Protein AF-0000000078949210 (afdb_homodimer)

Radius of gyration: 22.73 Å; Cα contacts (8 Å, |Δi|>4): 91; chains: 2; bounding box: 46×75×54 Å

Organism: Halalkalibacterium halodurans (strain ATCC BAA-125 / DSM 18197 / FERM 7344 / JCM 9153 / C-125) (NCBI:txid272558)

Nearest PDB structures (foldseek):
  7b9v-assembly1_R  TM=5.307E-01  e=3.990E+00  Saccharomyces cerevisiae

Structure (mmCIF, N/CA/C/O backbone):
data_AF-0000000078949210-model_v1
#
loop_
_entity.id
_entity.type
_entity.pdbx_description
1 polymer 'BH3537 protein'
#
loop_
_atom_site.group_PDB
_atom_site.id
_atom_site.type_symbol
_atom_site.label_atom_id
_atom_sit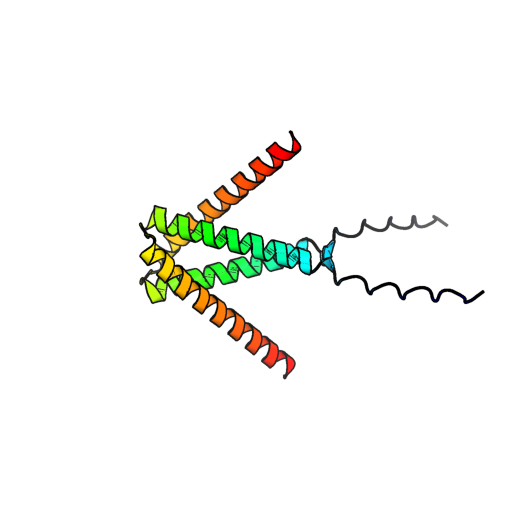e.label_alt_id
_atom_site.label_comp_id
_atom_site.label_asym_id
_atom_site.label_entity_id
_atom_site.label_seq_id
_atom_site.pdbx_PDB_ins_code
_atom_site.Cartn_x
_atom_site.Cartn_y
_atom_site.Cartn_z
_atom_site.occupancy
_atom_site.B_iso_or_equiv
_atom_site.auth_seq_id
_atom_site.auth_comp_id
_atom_site.auth_asym_id
_atom_site.auth_atom_id
_atom_site.pdbx_PDB_model_num
ATOM 1 N N . MET A 1 1 ? 17.234 54.094 1.629 1 51 1 MET A N 1
ATOM 2 C CA . MET A 1 1 ? 17.266 52.75 2.246 1 51 1 MET A CA 1
ATOM 3 C C . MET A 1 1 ? 16.125 51.906 1.732 1 51 1 MET A C 1
ATOM 5 O O . MET A 1 1 ? 14.953 52.25 1.896 1 51 1 MET A O 1
ATOM 9 N N . SER A 1 2 ? 16.25 51.062 0.648 1 63.59 2 SER A N 1
ATOM 10 C CA . SER A 1 2 ? 15.227 50.281 -0.039 1 63.59 2 SER A CA 1
ATOM 11 C C . SER A 1 2 ? 14.57 49.281 0.907 1 63.59 2 SER A C 1
ATOM 13 O O . SER A 1 2 ? 15.25 48.594 1.672 1 63.59 2 SER A O 1
ATOM 15 N N . LYS A 1 3 ? 13.375 49.531 1.525 1 64.19 3 LYS A N 1
ATOM 16 C CA . LYS A 1 3 ? 12.609 48.625 2.391 1 64.19 3 LYS A CA 1
ATOM 17 C C . LYS A 1 3 ? 12.578 47.219 1.832 1 64.19 3 LYS A C 1
ATOM 19 O O . LYS A 1 3 ? 12.273 47 0.655 1 64.19 3 LYS A O 1
ATOM 24 N N . LYS A 1 4 ? 13.398 46.25 2.268 1 65.88 4 LYS A N 1
ATOM 25 C CA . LYS A 1 4 ? 13.375 44.844 1.88 1 65.88 4 LYS A CA 1
ATOM 26 C C . LYS A 1 4 ? 11.961 44.281 1.932 1 65.88 4 LYS A C 1
ATOM 28 O O . LYS A 1 4 ? 11.258 44.438 2.932 1 65.88 4 LYS A O 1
ATOM 33 N N . LYS A 1 5 ? 11.203 44.188 0.833 1 64.62 5 LYS A N 1
ATOM 34 C CA . LYS A 1 5 ? 9.883 43.562 0.75 1 64.62 5 LYS A CA 1
ATOM 35 C C . LYS A 1 5 ? 9.859 42.219 1.499 1 64.62 5 LYS A C 1
ATOM 37 O O . LYS A 1 5 ? 10.766 41.406 1.336 1 64.62 5 LYS A O 1
ATOM 42 N N . LYS A 1 6 ? 9.297 42.094 2.66 1 64.44 6 LYS A N 1
ATOM 43 C CA . LYS A 1 6 ? 9.133 40.875 3.426 1 64.44 6 LYS A CA 1
ATOM 44 C C . LYS A 1 6 ? 8.625 39.719 2.541 1 64.44 6 LYS A C 1
ATOM 46 O O . LYS A 1 6 ? 7.703 39.906 1.743 1 64.44 6 LYS A O 1
ATOM 51 N N . ARG A 1 7 ? 9.383 38.719 2.076 1 64.62 7 ARG A N 1
ATOM 52 C CA . ARG A 1 7 ? 8.977 37.531 1.337 1 64.62 7 ARG A CA 1
ATOM 53 C C . ARG A 1 7 ? 7.648 37 1.86 1 64.62 7 ARG A C 1
ATOM 55 O O . ARG A 1 7 ? 7.414 36.969 3.07 1 64.62 7 ARG A O 1
ATOM 62 N N . ARG A 1 8 ? 6.492 37.094 1.141 1 64.44 8 ARG A N 1
ATOM 63 C CA . ARG A 1 8 ? 5.195 36.5 1.479 1 64.44 8 ARG A CA 1
ATOM 64 C C . ARG A 1 8 ? 5.355 35.094 2.025 1 64.44 8 ARG A C 1
ATOM 66 O O . ARG A 1 8 ? 6.168 34.312 1.519 1 64.44 8 ARG A O 1
ATOM 73 N N . LYS A 1 9 ? 4.992 34.781 3.236 1 63.53 9 LYS A N 1
ATOM 74 C CA . LYS A 1 9 ? 5.035 33.469 3.867 1 63.53 9 LYS A CA 1
ATOM 75 C C . LYS A 1 9 ? 4.406 32.406 2.967 1 63.53 9 LYS A C 1
ATOM 77 O O . LYS A 1 9 ? 3.35 32.625 2.375 1 63.53 9 LYS A O 1
ATOM 82 N N . LYS A 1 10 ? 5.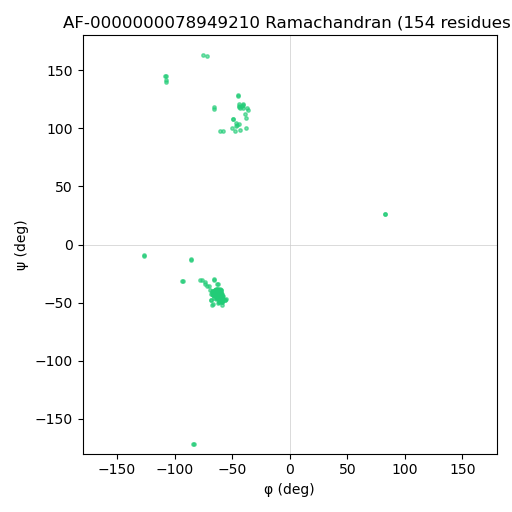141 31.453 2.326 1 61.25 10 LYS A N 1
ATOM 83 C CA . LYS A 1 10 ? 4.633 30.328 1.539 1 61.25 10 LYS A CA 1
ATOM 84 C C . LYS A 1 10 ? 3.465 29.641 2.248 1 61.25 10 LYS A C 1
ATOM 86 O O . LYS A 1 10 ? 3.43 29.578 3.479 1 61.25 10 LYS A O 1
ATOM 91 N N . ARG A 1 11 ? 2.244 29.672 1.546 1 60.34 11 ARG A N 1
ATOM 92 C CA . ARG A 1 11 ? 1.089 28.953 2.068 1 60.34 11 ARG A CA 1
ATOM 93 C C . ARG A 1 11 ? 1.502 27.594 2.633 1 60.34 11 ARG A C 1
ATOM 95 O O . ARG A 1 11 ? 2.365 26.922 2.07 1 60.34 11 ARG A O 1
ATOM 102 N N . PRO A 1 12 ? 1.207 27.453 3.916 1 59.69 12 PRO A N 1
ATOM 103 C CA . PRO A 1 12 ? 1.572 26.172 4.539 1 59.69 12 PRO A CA 1
ATOM 104 C C . PRO A 1 12 ? 1.203 24.969 3.678 1 59.69 12 PRO A C 1
ATOM 106 O O . PRO A 1 12 ? 0.192 25 2.973 1 59.69 12 PRO A O 1
ATOM 109 N N . ASP A 1 13 ? 2.115 24.125 3.457 1 61.47 13 ASP A N 1
ATOM 110 C CA . ASP A 1 13 ? 1.917 22.859 2.762 1 61.47 13 ASP A CA 1
ATOM 111 C C . ASP A 1 13 ? 0.652 22.156 3.25 1 61.47 13 ASP A C 1
ATOM 113 O O . ASP A 1 13 ? 0.283 22.266 4.422 1 61.47 13 ASP A O 1
ATOM 117 N N . LYS A 1 14 ? -0.339 21.891 2.398 1 75.25 14 LYS A N 1
ATOM 118 C CA . LYS A 1 14 ? -1.479 21.062 2.799 1 75.25 14 LYS A CA 1
ATOM 119 C C . LYS A 1 14 ? -1.044 19.938 3.725 1 75.25 14 LYS A C 1
ATOM 121 O O . LYS A 1 14 ? -0.051 19.25 3.459 1 75.25 14 LYS A O 1
ATOM 126 N N . ARG A 1 15 ? -1.493 19.969 4.871 1 84.31 15 ARG A N 1
ATOM 127 C CA . ARG A 1 15 ? -1.102 18.969 5.859 1 84.31 15 ARG A CA 1
ATOM 128 C C . ARG A 1 15 ? -2.246 18 6.141 1 84.31 15 ARG A C 1
ATOM 130 O O . ARG A 1 15 ? -3.416 18.344 5.977 1 84.31 15 ARG A O 1
ATOM 137 N N . LEU A 1 16 ? -1.948 16.797 6.309 1 88.25 16 LEU A N 1
ATOM 138 C CA . LEU A 1 16 ? -2.846 15.727 6.715 1 88.25 16 LEU A CA 1
ATOM 139 C C . LEU A 1 16 ? -2.561 15.289 8.148 1 88.25 16 LEU A C 1
ATOM 141 O O . LEU A 1 16 ? -1.42 15.367 8.609 1 88.25 16 LEU A O 1
ATOM 145 N N . THR A 1 17 ? -3.551 14.969 8.766 1 88.88 17 THR A N 1
ATOM 146 C CA . THR A 1 17 ? -3.344 14.375 10.078 1 88.88 17 THR A CA 1
ATOM 147 C C . THR A 1 17 ? -2.785 12.961 9.945 1 88.88 17 THR A C 1
ATOM 149 O O . THR A 1 17 ? -2.854 12.359 8.875 1 88.88 17 THR A O 1
ATOM 152 N N . MET A 1 18 ? -2.219 12.406 10.977 1 88.25 18 MET A N 1
ATOM 153 C CA . MET A 1 18 ? -1.714 11.039 10.984 1 88.25 18 MET A CA 1
ATOM 154 C C . MET A 1 18 ? -2.832 10.039 10.688 1 88.25 18 MET A C 1
ATOM 156 O O . MET A 1 18 ? -2.625 9.062 9.969 1 88.25 18 MET A O 1
ATOM 160 N N . ALA A 1 19 ? -3.932 10.328 11.234 1 88.88 19 ALA A N 1
ATOM 161 C CA . ALA A 1 19 ? -5.078 9.453 11.016 1 88.88 19 ALA A CA 1
ATOM 162 C C . ALA A 1 19 ? -5.504 9.461 9.555 1 88.88 19 ALA A C 1
ATOM 164 O O . ALA A 1 19 ? -5.883 8.422 9 1 88.88 19 ALA A O 1
ATOM 165 N N . GLN A 1 20 ? -5.469 10.586 8.945 1 92 20 GLN A N 1
ATOM 166 C CA . GLN A 1 20 ? -5.809 10.68 7.527 1 92 20 GLN A CA 1
ATOM 167 C C . GLN A 1 20 ? -4.793 9.93 6.668 1 92 20 GLN A C 1
ATOM 169 O O . GLN A 1 20 ? -5.164 9.258 5.707 1 92 20 GLN A O 1
ATOM 174 N N . CYS A 1 21 ? -3.6 10.117 6.992 1 90.81 21 CYS A N 1
ATOM 175 C CA . CYS A 1 21 ? -2.559 9.406 6.258 1 90.81 21 CYS A CA 1
ATOM 176 C C . CYS A 1 21 ? -2.723 7.898 6.402 1 90.81 21 CYS A C 1
ATOM 178 O O . CYS A 1 21 ? -2.602 7.16 5.422 1 90.81 21 CYS A O 1
ATOM 180 N N . GLU A 1 22 ? -2.992 7.527 7.57 1 90.31 22 GLU A N 1
ATOM 181 C CA . GLU A 1 22 ? -3.215 6.105 7.82 1 90.31 22 GLU A CA 1
ATOM 182 C C . GLU A 1 22 ? -4.371 5.574 6.977 1 90.31 22 GLU A C 1
ATOM 184 O O . GLU A 1 22 ? -4.301 4.465 6.449 1 90.31 22 GLU A O 1
ATOM 189 N N . LYS A 1 23 ? -5.379 6.297 6.934 1 93.5 23 LYS A N 1
ATOM 190 C CA . LYS A 1 23 ? -6.523 5.895 6.117 1 93.5 23 LYS A CA 1
ATOM 191 C C . LYS A 1 23 ? -6.133 5.758 4.648 1 93.5 23 LYS A C 1
ATOM 193 O O . LYS A 1 23 ? -6.539 4.805 3.98 1 93.5 23 LYS A O 1
ATOM 198 N N . GLU A 1 24 ? -5.387 6.676 4.148 1 92.56 24 GLU A N 1
ATOM 199 C CA . GLU A 1 24 ? -4.922 6.621 2.768 1 92.56 24 GLU A CA 1
ATOM 200 C C . GLU A 1 24 ? -4.062 5.383 2.523 1 92.56 24 GLU A C 1
ATOM 202 O O . GLU A 1 24 ? -4.172 4.742 1.477 1 92.56 24 GLU A O 1
ATOM 207 N N . ILE A 1 25 ? -3.229 5.082 3.475 1 92.75 25 ILE A N 1
ATOM 208 C CA . ILE A 1 25 ? -2.363 3.914 3.361 1 92.75 25 ILE A CA 1
ATOM 209 C C . ILE A 1 25 ? -3.213 2.646 3.328 1 92.75 25 ILE A C 1
ATOM 211 O O . ILE A 1 25 ? -2.98 1.755 2.51 1 92.75 25 ILE A O 1
ATOM 215 N N . ASN A 1 26 ? -4.184 2.607 4.184 1 92.56 26 ASN A N 1
ATOM 216 C CA . ASN A 1 26 ? -5.055 1.44 4.227 1 92.56 26 ASN A CA 1
ATOM 217 C C . ASN A 1 26 ? -5.844 1.281 2.928 1 92.56 26 ASN A C 1
ATOM 219 O O . ASN A 1 26 ? -6.016 0.165 2.434 1 92.56 26 ASN A O 1
ATOM 223 N N . ASP A 1 27 ? -6.328 2.346 2.434 1 92.31 27 ASP A N 1
ATOM 224 C CA . ASP A 1 27 ? -7.055 2.316 1.166 1 92.31 27 ASP A CA 1
ATOM 225 C C . ASP A 1 27 ? -6.156 1.83 0.031 1 92.31 27 ASP A C 1
ATOM 227 O O . ASP A 1 27 ? -6.598 1.071 -0.834 1 92.31 27 ASP A O 1
ATOM 231 N N . ALA A 1 28 ? -4.93 2.279 0.022 1 93.06 28 ALA A N 1
ATOM 232 C CA . ALA A 1 28 ? -3.975 1.841 -0.992 1 93.06 28 ALA A CA 1
ATOM 233 C C . ALA A 1 28 ? -3.705 0.344 -0.881 1 93.06 28 ALA A C 1
ATOM 235 O O . ALA A 1 28 ? -3.676 -0.365 -1.891 1 93.06 28 ALA A O 1
ATOM 236 N N . LEU A 1 29 ? -3.533 -0.134 0.352 1 93.25 29 LEU A N 1
ATOM 237 C CA . LEU A 1 29 ? -3.273 -1.552 0.578 1 93.25 29 LEU A CA 1
ATOM 238 C C . LEU A 1 29 ? -4.438 -2.402 0.086 1 93.25 29 LEU A C 1
ATOM 240 O O . LEU A 1 29 ? -4.23 -3.467 -0.502 1 93.25 29 LEU A O 1
ATOM 244 N N . ASP A 1 30 ? -5.621 -1.923 0.325 1 93.38 30 ASP A N 1
ATOM 245 C CA . ASP A 1 30 ? -6.805 -2.617 -0.173 1 93.38 30 ASP A CA 1
ATOM 246 C C . ASP A 1 30 ? -6.777 -2.727 -1.695 1 93.38 30 ASP A C 1
ATOM 248 O O . ASP A 1 30 ? -7.086 -3.783 -2.252 1 93.38 30 ASP A O 1
ATOM 252 N N . THR A 1 31 ? -6.449 -1.655 -2.342 1 95 31 THR A N 1
ATOM 253 C CA . THR A 1 31 ? -6.359 -1.629 -3.797 1 95 31 THR A CA 1
ATOM 254 C C . THR A 1 31 ? -5.309 -2.615 -4.293 1 95 31 THR A C 1
ATOM 256 O O . THR A 1 31 ? -5.535 -3.338 -5.266 1 95 31 THR A O 1
ATOM 259 N N . PHE A 1 32 ? -4.195 -2.67 -3.609 1 95.88 32 PHE A N 1
ATOM 260 C CA . PHE A 1 32 ? -3.104 -3.551 -4.012 1 95.88 32 PHE A CA 1
ATOM 261 C C . PHE A 1 32 ? -3.516 -5.012 -3.889 1 95.88 32 PHE A C 1
ATOM 263 O O . PHE A 1 32 ? -3.227 -5.82 -4.773 1 95.88 32 PHE A O 1
ATOM 270 N N . GLU A 1 33 ? -4.16 -5.305 -2.783 1 96.56 33 GLU A N 1
ATOM 271 C CA . GLU A 1 33 ? -4.633 -6.672 -2.594 1 96.56 33 GLU A CA 1
ATOM 272 C C . GLU A 1 33 ? -5.594 -7.086 -3.705 1 96.56 33 GLU A C 1
ATOM 274 O O . GLU A 1 33 ? -5.457 -8.164 -4.281 1 96.56 33 GLU A O 1
ATOM 279 N N . LYS A 1 34 ? -6.52 -6.238 -3.986 1 96.69 34 LYS A N 1
ATOM 280 C CA . LYS A 1 34 ? -7.484 -6.508 -5.047 1 96.69 34 LYS A CA 1
ATOM 281 C C . LYS A 1 34 ? -6.785 -6.699 -6.391 1 96.69 34 LYS A C 1
ATOM 283 O O . LYS A 1 34 ? -7.098 -7.637 -7.129 1 96.69 34 LYS A O 1
ATOM 288 N N . ALA A 1 35 ? -5.902 -5.758 -6.691 1 97.38 35 ALA A N 1
ATOM 289 C CA . ALA A 1 35 ? -5.168 -5.832 -7.949 1 97.38 35 ALA A CA 1
ATOM 290 C C . ALA A 1 35 ? -4.371 -7.129 -8.039 1 97.38 35 ALA A C 1
ATOM 292 O O . ALA A 1 35 ? -4.312 -7.754 -9.102 1 97.38 35 ALA A O 1
ATOM 293 N N . ALA A 1 36 ? -3.723 -7.531 -6.945 1 98.12 36 ALA A N 1
ATOM 294 C CA . ALA A 1 36 ? -2.934 -8.758 -6.926 1 98.12 36 ALA A CA 1
ATOM 295 C C . ALA A 1 36 ? -3.809 -9.977 -7.191 1 98.12 36 ALA A C 1
ATOM 297 O O . ALA A 1 36 ? -3.449 -10.844 -7.992 1 98.12 36 ALA A O 1
ATOM 298 N N . LEU A 1 37 ? -4.945 -10.031 -6.508 1 97.81 37 LEU A N 1
ATOM 299 C CA . LEU A 1 37 ? -5.844 -11.164 -6.668 1 97.81 37 LEU A CA 1
ATOM 300 C C . LEU A 1 37 ? -6.383 -11.234 -8.094 1 97.81 37 LEU A C 1
ATOM 302 O O . LEU A 1 37 ? -6.484 -12.32 -8.672 1 97.81 37 LEU A O 1
ATOM 306 N N . GLU A 1 38 ? -6.688 -10.156 -8.648 1 97.62 38 GLU A N 1
ATOM 307 C CA . GLU A 1 38 ? -7.16 -10.125 -10.031 1 97.62 38 GLU A CA 1
ATOM 308 C C . GLU A 1 38 ? -6.062 -10.539 -11 1 97.62 38 GLU A C 1
ATOM 310 O O . GLU A 1 38 ? -6.316 -11.266 -11.969 1 97.62 38 GLU A O 1
ATOM 315 N N . ALA A 1 39 ? -4.906 -10.039 -10.781 1 97.75 39 ALA A N 1
ATOM 316 C CA . ALA A 1 39 ? -3.771 -10.414 -11.617 1 97.75 39 ALA A CA 1
ATOM 317 C C . ALA A 1 39 ? -3.518 -11.914 -11.562 1 97.75 39 ALA A C 1
ATOM 319 O O . ALA A 1 39 ? -3.318 -12.562 -12.594 1 97.75 39 ALA A O 1
ATOM 320 N N . LEU A 1 40 ? -3.527 -12.461 -10.344 1 98.12 40 LEU A N 1
ATOM 321 C CA . LEU A 1 40 ? -3.297 -13.891 -10.172 1 98.12 40 LEU A CA 1
ATOM 322 C C . LEU A 1 40 ? -4.383 -14.711 -10.867 1 98.12 40 LEU A C 1
ATOM 324 O O . LEU A 1 40 ? -4.098 -15.75 -11.461 1 98.12 40 LEU A O 1
ATOM 328 N N . HIS A 1 41 ? -5.559 -14.211 -10.766 1 97.94 41 HIS A N 1
ATOM 329 C CA . HIS A 1 41 ? -6.66 -14.898 -11.438 1 97.94 41 HIS A CA 1
ATOM 330 C C . HIS A 1 41 ? -6.512 -14.828 -12.953 1 97.94 41 HIS A C 1
ATOM 332 O O . HIS A 1 41 ? -6.516 -15.859 -13.625 1 97.94 41 HIS A O 1
ATOM 338 N N . SER A 1 42 ? -6.316 -13.688 -13.508 1 96.25 42 SER A N 1
ATOM 339 C CA . SER A 1 42 ? -6.324 -13.484 -14.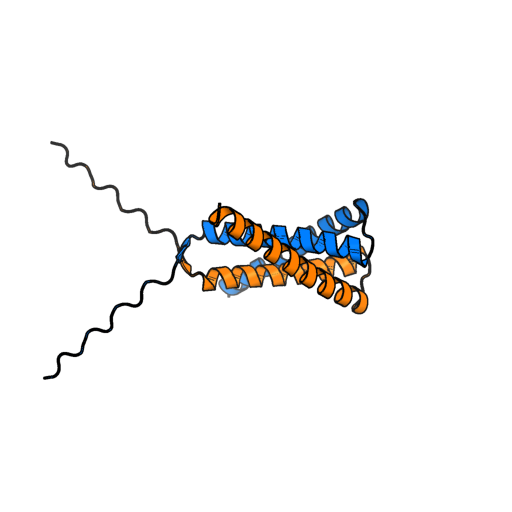953 1 96.25 42 SER A CA 1
ATOM 340 C C . SER A 1 42 ? -5.082 -14.086 -15.602 1 96.25 42 SER A C 1
ATOM 342 O O . SER A 1 42 ? -5.164 -14.664 -16.688 1 96.25 42 SER A O 1
ATOM 344 N N . GLU A 1 43 ? -3.945 -14.023 -14.922 1 96.94 43 GLU A N 1
ATOM 345 C CA . GLU A 1 43 ? -2.686 -14.422 -15.547 1 96.94 43 GLU A CA 1
ATOM 346 C C . GLU A 1 43 ? -2.373 -15.883 -15.266 1 96.94 43 GLU A C 1
ATOM 348 O O . GLU A 1 43 ? -1.722 -16.547 -16.062 1 96.94 43 GLU A O 1
ATOM 353 N N . PHE A 1 44 ? -2.775 -16.406 -14.148 1 97.44 44 PHE A N 1
ATOM 354 C CA . PHE A 1 44 ? -2.289 -17.719 -13.742 1 97.44 44 PHE A CA 1
ATOM 355 C C . PHE A 1 44 ? -3.451 -18.656 -13.422 1 97.44 44 PHE A C 1
ATOM 357 O O . PHE A 1 44 ? -3.242 -19.812 -13.055 1 97.44 44 PHE A O 1
ATOM 364 N N . GLY A 1 45 ? -4.648 -18.094 -13.367 1 97.12 45 GLY A N 1
ATOM 365 C CA . GLY A 1 45 ? -5.812 -18.938 -13.172 1 97.12 45 GLY A CA 1
ATOM 366 C C . GLY A 1 45 ? -6.066 -19.281 -11.719 1 97.12 45 GLY A C 1
ATOM 367 O O . GLY A 1 45 ? -6.59 -20.359 -11.414 1 97.12 45 GLY A O 1
ATOM 368 N N . PHE A 1 46 ? -5.621 -18.438 -10.867 1 97.38 46 PHE A N 1
ATOM 369 C CA . PHE A 1 46 ? -5.867 -18.688 -9.453 1 97.38 46 PHE A CA 1
ATOM 370 C C . PHE A 1 46 ? -7.355 -18.609 -9.133 1 97.38 46 PHE A C 1
ATOM 372 O O . PHE A 1 46 ? -7.961 -17.531 -9.266 1 97.38 46 PHE A O 1
ATOM 379 N N . GLY A 1 47 ? -7.906 -19.656 -8.719 1 96.75 47 GLY A N 1
ATOM 380 C CA . GLY A 1 47 ? -9.266 -19.656 -8.203 1 96.75 47 GLY A CA 1
ATOM 381 C C . GLY A 1 47 ? -9.359 -19.25 -6.75 1 96.75 47 GLY A C 1
ATOM 382 O O . GLY A 1 47 ? -8.359 -18.844 -6.152 1 96.75 47 GLY A O 1
ATOM 383 N N . LYS A 1 48 ? -10.453 -19.375 -6.176 1 96.38 48 LYS A N 1
ATOM 384 C CA . LYS A 1 48 ? -10.727 -18.891 -4.832 1 96.38 48 LYS A CA 1
ATOM 385 C C . LYS A 1 48 ? -9.852 -19.594 -3.795 1 96.38 48 LYS A C 1
ATOM 387 O O . LYS A 1 48 ? -9.352 -18.953 -2.867 1 96.38 48 LYS A O 1
ATOM 392 N N . LYS A 1 49 ? -9.672 -20.859 -3.998 1 97.19 49 LYS A N 1
ATOM 393 C CA . LYS A 1 49 ? -8.891 -21.625 -3.031 1 97.19 49 LYS A CA 1
ATOM 394 C C . LYS A 1 49 ? -7.422 -21.219 -3.066 1 97.19 49 LYS A C 1
ATOM 396 O O . LYS A 1 49 ? -6.801 -21.031 -2.02 1 97.19 49 LYS A O 1
ATOM 401 N N . ARG A 1 50 ? -6.898 -21.156 -4.273 1 97.12 50 ARG A N 1
ATOM 402 C CA . ARG A 1 50 ? -5.5 -20.766 -4.418 1 97.12 50 ARG A CA 1
ATOM 403 C C . ARG A 1 50 ? -5.289 -19.312 -3.99 1 97.12 50 ARG A C 1
ATOM 405 O O . ARG A 1 50 ? -4.246 -18.984 -3.426 1 97.12 50 ARG A O 1
ATOM 412 N N . GLN A 1 51 ? -6.285 -18.469 -4.145 1 97.75 51 GLN A N 1
ATOM 413 C CA . GLN A 1 51 ? -6.211 -17.078 -3.705 1 97.75 51 GLN A CA 1
ATOM 414 C C . GLN A 1 51 ? -6.195 -16.984 -2.184 1 97.75 51 GLN A C 1
ATOM 416 O O . GLN A 1 51 ? -5.457 -16.172 -1.615 1 97.75 51 GLN A O 1
ATOM 421 N N . ALA A 1 52 ? -6.961 -17.797 -1.612 1 97 52 ALA A N 1
ATOM 422 C CA . ALA A 1 52 ? -6.988 -17.812 -0.152 1 97 52 ALA A CA 1
ATOM 423 C C . ALA A 1 52 ? -5.637 -18.234 0.417 1 97 52 ALA A C 1
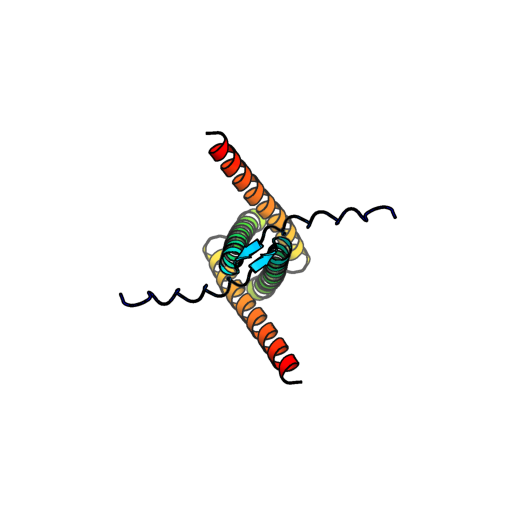ATOM 425 O O . ALA A 1 52 ? -5.172 -17.688 1.411 1 97 52 ALA A O 1
ATOM 426 N N . ARG A 1 53 ? -5.059 -19.25 -0.205 1 97.44 53 ARG A N 1
ATOM 427 C CA . ARG A 1 53 ? -3.738 -19.688 0.223 1 97.44 53 ARG A CA 1
ATOM 428 C C . ARG A 1 53 ? -2.703 -18.578 0.039 1 97.44 53 ARG A C 1
ATOM 430 O O . ARG A 1 53 ? -1.837 -18.391 0.894 1 97.44 53 ARG A O 1
ATOM 437 N N . PHE A 1 54 ? -2.783 -17.906 -1.094 1 98.12 54 PHE A N 1
ATOM 438 C CA . PHE A 1 54 ? -1.889 -16.781 -1.344 1 98.12 54 PHE A CA 1
ATOM 439 C C . PHE A 1 54 ? -2.051 -15.711 -0.27 1 98.12 54 PHE A C 1
ATOM 441 O O . PHE A 1 54 ? -1.063 -15.242 0.3 1 98.12 54 PHE A O 1
ATOM 448 N N . MET A 1 55 ? -3.311 -15.352 -0.03 1 97.56 55 MET A N 1
ATOM 449 C CA . MET A 1 55 ? -3.566 -14.289 0.938 1 97.56 55 MET A CA 1
ATOM 450 C C . MET A 1 55 ? -3.033 -14.672 2.316 1 97.56 55 MET A C 1
ATOM 452 O O . MET A 1 55 ? -2.484 -13.828 3.029 1 97.56 55 MET A O 1
ATOM 456 N N . LYS A 1 56 ? -3.195 -15.859 2.744 1 97.38 56 LYS A N 1
ATOM 457 C CA . LYS A 1 56 ? -2.684 -16.312 4.031 1 97.38 56 LYS A CA 1
ATOM 458 C C . LYS A 1 56 ? -1.161 -16.219 4.086 1 97.38 56 LYS A C 1
ATOM 460 O O . LYS A 1 56 ? -0.604 -15.695 5.051 1 97.38 56 LYS A O 1
ATOM 465 N N . ALA A 1 57 ? -0.54 -16.75 3.088 1 97.31 57 ALA A N 1
ATOM 466 C CA . ALA A 1 57 ? 0.917 -16.688 3.021 1 97.31 57 ALA A CA 1
ATOM 467 C C . ALA A 1 57 ? 1.405 -15.25 2.967 1 97.31 57 ALA A C 1
ATOM 469 O O . ALA A 1 57 ? 2.404 -14.898 3.6 1 97.31 57 ALA A O 1
ATOM 470 N N . PHE A 1 58 ? 0.721 -14.461 2.201 1 97.12 58 PHE A N 1
ATOM 471 C CA . PHE A 1 58 ? 1.047 -13.047 2.051 1 97.12 58 PHE A CA 1
ATOM 472 C C . PHE A 1 58 ? 0.985 -12.336 3.396 1 97.12 58 PHE A C 1
ATOM 474 O O . PHE A 1 58 ? 1.916 -11.617 3.766 1 97.12 58 PHE A O 1
ATOM 481 N N . LYS A 1 59 ? -0.037 -12.555 4.082 1 95.25 59 LYS A N 1
ATOM 482 C CA . LYS A 1 59 ? -0.2 -11.906 5.379 1 95.25 59 LYS A CA 1
ATOM 483 C C . LYS A 1 59 ? 0.875 -12.359 6.359 1 95.25 59 LYS A C 1
ATOM 485 O O . LYS A 1 59 ? 1.367 -11.562 7.164 1 95.25 59 LYS A O 1
ATOM 490 N N . GLN A 1 60 ? 1.198 -13.523 6.316 1 95.75 60 GLN A N 1
ATOM 491 C CA . GLN A 1 60 ? 2.283 -14.031 7.148 1 95.75 60 GLN A CA 1
ATOM 492 C C . GLN A 1 60 ? 3.605 -13.344 6.809 1 95.75 60 GLN A C 1
ATOM 494 O O . GLN A 1 60 ? 4.359 -12.969 7.707 1 95.75 60 GLN A O 1
ATOM 499 N N . LYS A 1 61 ? 3.826 -13.172 5.547 1 94.81 61 LYS A N 1
ATOM 500 C CA . LYS A 1 61 ? 5.062 -12.523 5.121 1 94.81 61 LYS A CA 1
ATOM 501 C C . LYS A 1 61 ? 5.086 -11.055 5.531 1 94.81 61 LYS A C 1
ATOM 503 O O . LYS A 1 61 ? 6.129 -10.531 5.93 1 94.81 61 LYS A O 1
ATOM 508 N N . VAL A 1 62 ? 3.998 -10.438 5.352 1 93 62 VAL A N 1
ATOM 509 C CA . VAL A 1 62 ? 3.896 -9.047 5.77 1 93 62 VAL A CA 1
ATOM 510 C C . VAL A 1 62 ? 4.23 -8.93 7.254 1 93 62 VAL A C 1
ATOM 512 O O . VAL A 1 62 ? 4.992 -8.047 7.66 1 93 62 VAL A O 1
ATOM 515 N N . TYR A 1 63 ? 3.664 -9.758 7.992 1 92.38 63 TYR A N 1
ATOM 516 C CA . TYR A 1 63 ? 3.918 -9.773 9.43 1 92.38 63 TYR A CA 1
ATOM 517 C C . TYR A 1 63 ? 5.406 -9.938 9.719 1 92.38 63 TYR A C 1
ATOM 519 O O . TYR A 1 63 ? 5.969 -9.211 10.539 1 92.38 63 TYR A O 1
ATOM 527 N N . GLU A 1 64 ? 5.973 -10.836 9.102 1 92.75 64 GLU A N 1
ATOM 528 C CA . GLU A 1 64 ? 7.398 -11.094 9.273 1 92.75 64 GLU A CA 1
ATOM 529 C C . GLU A 1 64 ? 8.227 -9.852 8.938 1 92.75 64 GLU A C 1
ATOM 531 O O . GLU A 1 64 ? 9.172 -9.523 9.648 1 92.75 64 GLU A O 1
ATOM 536 N N . ILE A 1 65 ? 7.891 -9.25 7.898 1 89.94 65 ILE A N 1
ATOM 537 C CA . ILE A 1 65 ? 8.617 -8.062 7.461 1 89.94 65 ILE A CA 1
ATOM 538 C C . ILE A 1 65 ? 8.469 -6.953 8.5 1 89.94 65 ILE A C 1
ATOM 540 O O . ILE A 1 65 ? 9.453 -6.293 8.852 1 89.94 65 ILE A O 1
ATOM 544 N N . ILE A 1 66 ? 7.297 -6.781 9.016 1 87.38 66 ILE A N 1
ATOM 545 C CA . ILE A 1 66 ? 7.016 -5.73 9.984 1 87.38 66 ILE A CA 1
ATOM 546 C C . ILE A 1 66 ? 7.781 -6.004 11.273 1 87.38 66 ILE A C 1
ATOM 548 O O . ILE A 1 66 ? 8.391 -5.098 11.852 1 87.38 66 ILE A O 1
ATOM 552 N N . VAL A 1 67 ? 7.738 -7.145 11.695 1 90.31 67 VAL A N 1
ATOM 553 C CA . VAL A 1 67 ? 8.422 -7.535 12.922 1 90.31 67 VAL A CA 1
ATOM 554 C C . VAL A 1 67 ? 9.922 -7.32 12.766 1 90.31 67 VAL A C 1
ATOM 556 O O . VAL A 1 67 ? 10.586 -6.816 13.68 1 90.31 67 VAL A O 1
ATOM 559 N N . GLU A 1 68 ? 10.422 -7.695 11.617 1 90.62 68 GLU A N 1
ATOM 560 C CA . GLU A 1 68 ? 11.852 -7.527 11.367 1 90.62 68 GLU A CA 1
ATOM 561 C C . GLU A 1 68 ? 12.242 -6.055 11.359 1 90.62 68 GLU A C 1
ATOM 563 O O . GLU A 1 68 ? 13.297 -5.684 11.875 1 90.62 68 GLU A O 1
ATOM 568 N N . GLU A 1 69 ? 11.461 -5.254 10.836 1 82.88 69 GLU A N 1
ATOM 569 C CA . GLU A 1 69 ? 11.734 -3.818 10.82 1 82.88 69 GLU A CA 1
ATOM 570 C C . GLU A 1 69 ? 11.719 -3.232 12.227 1 82.88 69 GLU A C 1
ATOM 572 O O . GLU A 1 69 ? 12.547 -2.385 12.562 1 82.88 69 GLU A O 1
ATOM 577 N N . GLU A 1 70 ? 10.82 -3.623 13.023 1 83.12 70 GLU A N 1
ATOM 578 C CA . GLU A 1 70 ? 10.727 -3.15 14.398 1 83.12 70 GLU A CA 1
ATOM 579 C C . GLU A 1 70 ? 11.938 -3.59 15.211 1 83.12 70 GLU A C 1
ATOM 581 O O . GLU A 1 70 ? 12.461 -2.82 16.016 1 83.12 70 GLU A O 1
ATOM 586 N N . LYS A 1 71 ? 12.281 -4.73 14.977 1 87.81 71 LYS A N 1
ATOM 587 C CA . LYS A 1 71 ? 13.484 -5.219 15.648 1 87.81 71 LYS A CA 1
ATOM 588 C C . LYS A 1 71 ? 14.703 -4.375 15.281 1 87.81 71 LYS A C 1
ATOM 590 O O . LYS A 1 71 ? 15.508 -4.027 16.141 1 87.81 71 LYS A O 1
ATOM 595 N N . ARG A 1 72 ? 14.805 -4.016 14.078 1 85.81 72 ARG A N 1
ATOM 596 C CA . ARG A 1 72 ? 15.914 -3.197 13.602 1 85.81 72 ARG A CA 1
ATOM 597 C C . ARG A 1 72 ? 15.867 -1.802 14.211 1 85.81 72 ARG A C 1
ATOM 599 O O . ARG A 1 72 ? 16.906 -1.25 14.594 1 85.81 72 ARG A O 1
ATOM 606 N N . ARG A 1 73 ? 14.75 -1.324 14.297 1 83.38 73 ARG A N 1
ATOM 607 C CA . ARG A 1 73 ? 14.57 -0.006 14.891 1 83.38 73 ARG A CA 1
ATOM 608 C C . ARG A 1 73 ? 14.984 -0.011 16.359 1 83.38 73 ARG A C 1
ATOM 610 O O . ARG A 1 73 ? 15.688 0.894 16.812 1 83.38 73 ARG A O 1
ATOM 617 N N . LEU A 1 74 ? 14.461 -1.076 17.016 1 89.25 74 LEU A N 1
ATOM 618 C CA . LEU A 1 74 ? 14.773 -1.208 18.422 1 89.25 74 LEU A CA 1
ATOM 619 C C . LEU A 1 74 ? 16.281 -1.343 18.641 1 89.25 74 LEU A C 1
ATOM 621 O O . LEU A 1 74 ? 16.828 -0.753 19.578 1 89.25 74 LEU A O 1
ATOM 625 N N . GLN A 1 75 ? 16.875 -2.082 17.781 1 89.38 75 GLN A N 1
ATOM 626 C CA . GLN A 1 75 ? 18.328 -2.248 17.875 1 89.38 75 GLN A CA 1
ATOM 627 C C . GLN A 1 75 ? 19.047 -0.918 17.672 1 89.38 75 GLN A C 1
ATOM 629 O O . GLN A 1 75 ? 20.047 -0.642 18.328 1 89.38 75 GLN A O 1
ATOM 634 N N . ARG A 1 76 ? 18.609 -0.049 16.906 1 86 76 ARG A N 1
ATOM 635 C CA . ARG A 1 76 ? 19.219 1.243 16.609 1 86 76 ARG A CA 1
ATOM 636 C C . ARG A 1 76 ? 19.062 2.203 17.781 1 86 76 ARG A C 1
ATOM 638 O O . ARG A 1 76 ? 19.969 2.982 18.078 1 86 76 ARG A O 1
ATOM 645 N N . VAL A 1 77 ? 17.953 2.01 18.406 1 82.56 77 VAL A N 1
ATOM 646 C CA . VAL A 1 77 ? 17.688 2.891 19.547 1 82.56 77 VAL A CA 1
ATOM 647 C C . VAL A 1 77 ? 18.531 2.453 20.75 1 82.56 77 VAL A C 1
ATOM 649 O O . VAL A 1 77 ? 18.969 3.287 21.547 1 82.56 77 VAL A O 1
ATOM 652 N N . LEU A 1 78 ? 18.734 1.283 20.75 1 85.88 78 LEU A N 1
ATOM 653 C CA . LEU A 1 78 ? 19.453 0.73 21.906 1 85.88 78 LEU A CA 1
ATOM 654 C C . LEU A 1 78 ? 20.953 0.836 21.703 1 85.88 78 LEU A C 1
ATOM 656 O O . LEU A 1 78 ? 21.734 0.686 22.656 1 85.88 78 LEU A O 1
ATOM 660 N N . SER A 1 79 ? 21.406 1.125 20.469 1 70.62 79 SER A N 1
ATOM 661 C CA . SER A 1 79 ? 22.828 1.309 20.266 1 70.62 79 SER A CA 1
ATOM 662 C C . SER A 1 79 ? 23.25 2.756 20.516 1 70.62 79 SER A C 1
ATOM 664 O O . SER A 1 79 ? 24.344 3.021 21.016 1 70.62 79 SER A O 1
ATOM 666 N N . MET B 1 1 ? -18.828 36 39.812 1 52.34 1 MET B N 1
ATOM 667 C CA . MET B 1 1 ? -18.844 35.531 38.438 1 52.34 1 MET B CA 1
ATOM 668 C C . MET B 1 1 ? -17.641 34.625 38.156 1 52.34 1 MET B C 1
ATOM 670 O O . MET B 1 1 ? -16.5 35.062 38.312 1 52.34 1 MET B O 1
ATOM 674 N N . SER B 1 2 ? -17.688 33.281 38.312 1 65.81 2 SER B N 1
ATOM 675 C CA . SER B 1 2 ? -16.594 32.312 38.25 1 65.81 2 SER B CA 1
ATOM 676 C C . SER B 1 2 ? -15.891 32.375 36.906 1 65.81 2 SER B C 1
ATOM 678 O O . SER B 1 2 ? -16.547 32.438 35.844 1 65.81 2 SER B O 1
ATOM 680 N N . LYS B 1 3 ? -14.758 33.062 36.688 1 67.19 3 LYS B N 1
ATOM 681 C CA . LYS B 1 3 ? -13.945 33.125 35.469 1 67.19 3 LYS B CA 1
ATOM 682 C C . LYS B 1 3 ? -13.883 31.781 34.781 1 67.19 3 LYS B C 1
ATOM 684 O O . LYS B 1 3 ? -13.562 30.766 35.375 1 67.19 3 LYS B O 1
ATOM 689 N N . LYS B 1 4 ? -14.609 31.453 33.75 1 68.94 4 LYS B N 1
ATOM 690 C CA . LYS B 1 4 ? -14.516 30.234 32.938 1 68.94 4 LYS B CA 1
ATOM 691 C C . LYS B 1 4 ? -13.078 29.969 32.5 1 68.94 4 LYS B C 1
ATOM 693 O O . LYS B 1 4 ? -12.398 30.859 32 1 68.94 4 LYS B O 1
ATOM 698 N N . LYS B 1 5 ? -12.297 29.078 33.125 1 67.12 5 LYS B N 1
ATOM 699 C CA . LYS B 1 5 ? -10.961 28.656 32.75 1 67.12 5 LYS B CA 1
ATOM 700 C C . LYS B 1 5 ? -10.883 28.344 31.25 1 67.12 5 LYS B C 1
ATOM 702 O O . LYS B 1 5 ? -11.758 27.656 30.703 1 67.12 5 LYS B O 1
ATOM 707 N N . LYS B 1 6 ? -10.328 29.109 30.391 1 65.69 6 LYS B N 1
ATOM 708 C CA . LYS B 1 6 ? -10.125 28.875 28.969 1 65.69 6 LYS B CA 1
ATOM 709 C C . LYS B 1 6 ? -9.57 27.469 28.719 1 65.69 6 LYS B C 1
ATOM 711 O O . LYS B 1 6 ? -8.633 27.047 29.406 1 65.69 6 LYS B O 1
ATOM 716 N N . ARG B 1 7 ? -10.289 26.422 28.281 1 66.19 7 ARG B N 1
ATOM 717 C CA . ARG B 1 7 ? -9.828 25.094 27.891 1 66.19 7 ARG B CA 1
ATOM 718 C C . ARG B 1 7 ? -8.508 25.188 27.125 1 66.19 7 ARG B C 1
ATOM 720 O O . ARG B 1 7 ? -8.305 26.094 26.328 1 66.19 7 ARG B O 1
ATOM 727 N N . ARG B 1 8 ? -7.324 24.688 27.672 1 64.44 8 ARG B N 1
ATOM 728 C CA . ARG B 1 8 ? -6.031 24.594 27 1 64.44 8 ARG B CA 1
ATOM 729 C C . ARG B 1 8 ? -6.203 24.125 25.547 1 64.44 8 ARG B C 1
ATOM 731 O O . ARG B 1 8 ? -7.02 23.234 25.281 1 64.44 8 ARG B O 1
ATOM 738 N N . LYS B 1 9 ? -5.84 24.844 24.516 1 64.5 9 LYS B N 1
ATOM 739 C CA . LYS B 1 9 ? -5.883 24.484 23.109 1 64.5 9 LYS B CA 1
ATOM 740 C C . LYS B 1 9 ? -5.25 23.109 22.875 1 64.5 9 LYS B C 1
ATOM 742 O O . LYS B 1 9 ? -4.188 22.812 23.422 1 64.5 9 LYS B O 1
ATOM 747 N N . LYS B 1 10 ? -5.941 21.984 22.562 1 61.53 10 LYS B N 1
ATOM 748 C CA . LYS B 1 10 ? -5.418 20.672 22.203 1 61.53 10 LYS B CA 1
ATOM 749 C C . LYS B 1 10 ? -4.238 20.797 21.234 1 61.53 10 LYS B C 1
ATOM 751 O O . LYS B 1 10 ? -4.207 21.703 20.406 1 61.53 10 LYS B O 1
ATOM 756 N N . ARG B 1 11 ? -3.018 20.297 21.75 1 60.75 11 ARG B N 1
ATOM 757 C CA . ARG B 1 11 ? -1.858 20.25 20.875 1 60.75 11 ARG B CA 1
ATOM 758 C C . ARG B 1 11 ? -2.258 19.797 19.469 1 60.75 11 ARG B C 1
ATOM 760 O O . ARG B 1 11 ? -3.096 18.906 19.312 1 60.75 11 ARG B O 1
ATOM 767 N N . PRO B 1 12 ? -1.988 20.672 18.562 1 59.44 12 PRO B N 1
ATOM 768 C CA . PRO B 1 12 ? -2.35 20.312 17.188 1 59.44 12 PRO B CA 1
ATOM 769 C C . PRO B 1 12 ? -1.941 18.875 16.828 1 59.44 12 PRO B C 1
ATOM 771 O O . PRO B 1 12 ? -0.893 18.406 17.281 1 59.44 12 PRO B O 1
ATOM 774 N N . ASP B 1 13 ? -2.818 18.125 16.344 1 60.69 13 ASP B N 1
ATOM 775 C CA . ASP B 1 13 ? -2.576 16.781 15.844 1 60.69 13 ASP B CA 1
ATOM 776 C C . ASP B 1 13 ? -1.31 16.734 14.992 1 60.69 13 ASP B C 1
ATOM 778 O O . ASP B 1 13 ? -0.971 17.719 14.32 1 60.69 13 ASP B O 1
ATOM 782 N N . LYS B 1 14 ? -0.307 15.938 15.336 1 75.31 14 LYS B N 1
ATOM 783 C CA . LYS B 1 14 ? 0.834 15.742 14.445 1 75.31 14 LYS B CA 1
ATOM 784 C C . LYS B 1 14 ? 0.393 15.695 12.984 1 75.31 14 LYS B C 1
ATOM 786 O O . LYS B 1 14 ? -0.604 15.055 12.656 1 75.31 14 LYS B O 1
ATOM 791 N N . ARG B 1 15 ? 0.841 16.578 12.273 1 84.31 15 ARG B N 1
ATOM 792 C CA . ARG B 1 15 ? 0.446 16.672 10.875 1 84.31 15 ARG B CA 1
ATOM 793 C C . ARG B 1 15 ? 1.585 16.234 9.953 1 84.31 15 ARG B C 1
ATOM 795 O O . ARG B 1 15 ? 2.758 16.359 10.312 1 84.31 15 ARG B O 1
ATOM 802 N N . LEU B 1 16 ? 1.288 15.555 8.953 1 88.19 16 LEU B N 1
ATOM 803 C CA . LEU B 1 16 ? 2.186 15.156 7.875 1 88.19 16 LEU B CA 1
ATOM 804 C C . LEU B 1 16 ? 1.89 15.945 6.602 1 88.19 16 LEU B C 1
ATOM 806 O O . LEU B 1 16 ? 0.746 16.344 6.367 1 88.19 16 LEU B O 1
ATOM 810 N N . THR B 1 17 ? 2.883 16.188 5.949 1 88.88 17 THR B N 1
ATOM 811 C CA . THR B 1 17 ? 2.674 16.797 4.637 1 88.88 17 THR B CA 1
ATOM 812 C C . THR B 1 17 ? 2.16 15.75 3.645 1 88.88 17 THR B C 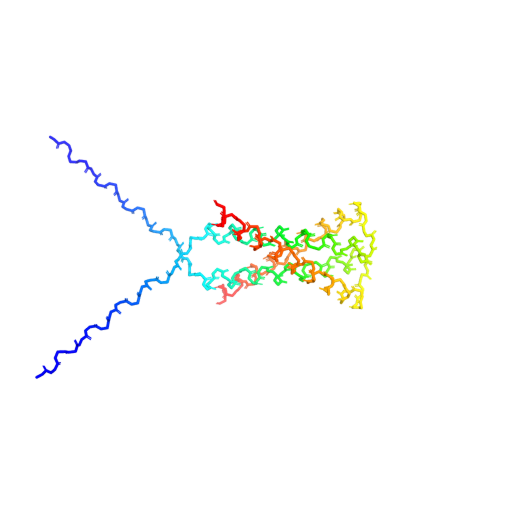1
ATOM 814 O O . THR B 1 17 ? 2.256 14.547 3.895 1 88.88 17 THR B O 1
ATOM 817 N N . MET B 1 18 ? 1.604 16.172 2.539 1 87.62 18 MET B N 1
ATOM 818 C CA . MET B 1 18 ? 1.15 15.266 1.484 1 87.62 18 MET B CA 1
ATOM 819 C C . MET B 1 18 ? 2.311 14.445 0.938 1 87.62 18 MET B C 1
ATOM 821 O O . MET B 1 18 ? 2.152 13.258 0.651 1 87.62 18 MET B O 1
ATOM 825 N N . ALA B 1 19 ? 3.389 15.086 0.844 1 88.06 19 ALA B N 1
ATOM 826 C CA . ALA B 1 19 ? 4.574 14.398 0.341 1 88.06 19 ALA B CA 1
ATOM 827 C C . ALA B 1 19 ? 5.016 13.297 1.3 1 88.06 19 ALA B C 1
ATOM 829 O O . ALA B 1 19 ? 5.445 12.227 0.868 1 88.06 19 ALA B O 1
ATOM 830 N N . GLN B 1 20 ? 4.938 13.562 2.547 1 91.88 20 GLN B N 1
ATOM 831 C CA . GLN B 1 20 ? 5.281 12.547 3.541 1 91.88 20 GLN B CA 1
ATOM 832 C C . GLN B 1 20 ? 4.309 11.375 3.494 1 91.88 20 GLN B C 1
ATOM 834 O O . GLN B 1 20 ? 4.719 10.219 3.605 1 91.88 20 GLN B O 1
ATOM 839 N N . CYS B 1 21 ? 3.1 11.672 3.375 1 90.88 21 CYS B N 1
ATOM 840 C CA . CYS B 1 21 ? 2.098 10.617 3.266 1 90.88 21 CYS B CA 1
ATOM 841 C C . CYS B 1 21 ? 2.332 9.766 2.023 1 90.88 21 CYS B C 1
ATOM 843 O O . CYS B 1 21 ? 2.248 8.539 2.08 1 90.88 21 CYS B O 1
ATOM 845 N N . GLU B 1 22 ? 2.623 10.445 0.987 1 90.19 22 GLU B N 1
ATOM 846 C CA . GLU B 1 22 ? 2.924 9.734 -0.252 1 90.19 22 GLU B CA 1
ATOM 847 C C . GLU B 1 22 ? 4.121 8.805 -0.077 1 90.19 22 GLU B C 1
ATOM 849 O O . GLU B 1 22 ? 4.129 7.691 -0.602 1 90.19 22 GLU B O 1
ATOM 854 N N . LYS B 1 23 ? 5.062 9.289 0.568 1 93.5 23 LYS B N 1
ATOM 855 C CA . LYS B 1 23 ? 6.234 8.453 0.833 1 93.5 23 LYS B CA 1
ATOM 856 C C . LYS B 1 23 ? 5.855 7.215 1.636 1 93.5 23 LYS B C 1
ATOM 858 O O . LYS B 1 23 ? 6.34 6.113 1.355 1 93.5 23 LYS B O 1
ATOM 863 N N . GLU B 1 24 ? 5.035 7.371 2.6 1 92.62 24 GLU B N 1
ATOM 864 C CA . GLU B 1 24 ? 4.578 6.242 3.404 1 92.62 24 GLU B CA 1
ATOM 865 C C . GLU B 1 24 ? 3.812 5.234 2.553 1 92.62 24 GLU B C 1
ATOM 867 O O . GLU B 1 24 ? 3.953 4.023 2.736 1 92.62 24 GLU B O 1
ATOM 872 N N . ILE B 1 25 ? 3.049 5.727 1.646 1 92.81 25 ILE B N 1
ATOM 873 C CA . ILE B 1 25 ? 2.283 4.852 0.761 1 92.81 25 ILE B CA 1
ATOM 874 C C . ILE B 1 25 ? 3.234 4.078 -0.148 1 92.81 25 ILE B C 1
ATOM 876 O O . ILE B 1 25 ? 3.057 2.877 -0.362 1 92.81 25 ILE B O 1
ATOM 880 N N . ASN B 1 26 ? 4.234 4.75 -0.645 1 93 26 ASN B N 1
ATOM 881 C CA . ASN B 1 26 ? 5.215 4.09 -1.495 1 93 26 ASN B CA 1
ATOM 882 C C . ASN B 1 26 ? 5.992 3.02 -0.73 1 93 26 ASN B C 1
ATOM 884 O O . ASN B 1 26 ? 6.289 1.954 -1.274 1 93 26 ASN B O 1
ATOM 888 N N . ASP B 1 27 ?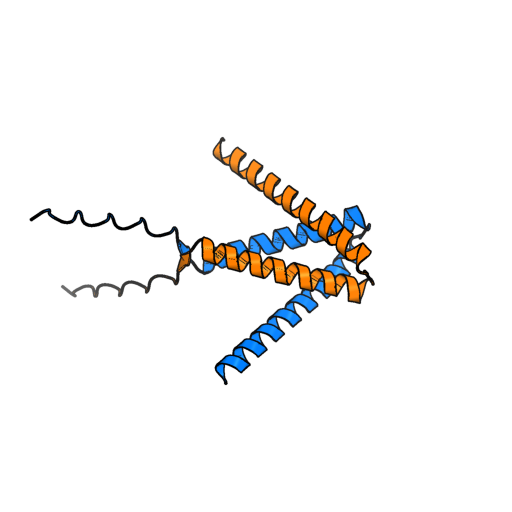 6.312 3.326 0.462 1 91.94 27 ASP B N 1
ATOM 889 C CA . ASP B 1 27 ? 6.996 2.348 1.304 1 91.94 27 ASP B CA 1
ATOM 890 C C . ASP B 1 27 ? 6.113 1.127 1.553 1 91.94 27 ASP B C 1
ATOM 892 O O . ASP B 1 27 ? 6.602 -0.005 1.568 1 91.94 27 ASP B O 1
ATOM 896 N N . ALA B 1 28 ? 4.836 1.359 1.753 1 92.25 28 ALA B N 1
ATOM 897 C CA . ALA B 1 28 ? 3.887 0.266 1.942 1 92.25 28 ALA B CA 1
ATOM 898 C C . ALA B 1 28 ? 3.781 -0.592 0.685 1 92.25 28 ALA B C 1
ATOM 900 O O . ALA B 1 28 ? 3.715 -1.821 0.769 1 92.25 28 ALA B O 1
ATOM 901 N N . LEU B 1 29 ? 3.771 0.03 -0.476 1 93.94 29 LEU B N 1
ATOM 902 C CA . LEU B 1 29 ? 3.74 -0.701 -1.738 1 93.94 29 LEU B CA 1
ATOM 903 C C . LEU B 1 29 ? 4.977 -1.584 -1.886 1 93.94 29 LEU B C 1
ATOM 905 O O . LEU B 1 29 ? 4.871 -2.742 -2.293 1 93.94 29 LEU B O 1
ATOM 909 N N . ASP B 1 30 ? 6.074 -1.017 -1.568 1 93.62 30 ASP B N 1
ATOM 910 C CA . ASP B 1 30 ? 7.316 -1.779 -1.653 1 93.62 30 ASP B CA 1
ATOM 911 C C . ASP B 1 30 ? 7.258 -3.027 -0.777 1 93.62 30 ASP B C 1
ATOM 913 O O . ASP B 1 30 ? 7.641 -4.117 -1.212 1 93.62 30 ASP B O 1
ATOM 917 N N . THR B 1 31 ? 6.82 -2.865 0.437 1 94.12 31 THR B N 1
ATOM 918 C CA . THR B 1 31 ? 6.684 -3.984 1.361 1 94.12 31 THR B CA 1
ATOM 919 C C . THR B 1 31 ? 5.695 -5.016 0.823 1 94.12 31 THR B C 1
ATOM 921 O O . THR B 1 31 ? 5.938 -6.219 0.909 1 94.12 31 THR B O 1
ATOM 924 N N . PHE B 1 32 ? 4.629 -4.512 0.275 1 96.06 32 PHE B N 1
ATOM 925 C CA . PHE B 1 32 ? 3.613 -5.383 -0.304 1 96.06 32 PHE B CA 1
ATOM 926 C C . PHE B 1 32 ? 4.207 -6.246 -1.409 1 96.06 32 PHE B C 1
ATOM 928 O O . PHE B 1 32 ? 4.016 -7.465 -1.422 1 96.06 32 PHE B O 1
ATOM 935 N N . GLU B 1 33 ? 4.863 -5.551 -2.311 1 97.06 33 GLU B N 1
ATOM 936 C CA . GLU B 1 33 ? 5.434 -6.262 -3.449 1 97.06 33 GLU B CA 1
ATOM 937 C C . GLU B 1 33 ? 6.414 -7.34 -2.99 1 97.06 33 GLU B C 1
ATOM 939 O O . GLU B 1 33 ? 6.367 -8.477 -3.477 1 97.06 33 GLU B O 1
ATOM 944 N N . LYS B 1 34 ? 7.234 -6.996 -2.068 1 96.5 34 LYS B N 1
ATOM 945 C CA . LYS B 1 34 ? 8.211 -7.945 -1.544 1 96.5 34 LYS B CA 1
ATOM 946 C C . LYS B 1 34 ? 7.52 -9.148 -0.899 1 96.5 34 LYS B C 1
ATOM 948 O O . LYS B 1 34 ? 7.871 -10.297 -1.175 1 96.5 34 LYS B O 1
ATOM 953 N N . ALA B 1 35 ? 6.562 -8.836 -0.032 1 97.25 35 ALA B N 1
ATOM 954 C CA . ALA B 1 35 ? 5.84 -9.898 0.66 1 97.25 35 ALA B CA 1
ATOM 955 C C . ALA B 1 35 ? 5.094 -10.789 -0.33 1 97.25 35 ALA B C 1
ATOM 957 O O . ALA B 1 35 ? 5.07 -12.008 -0.18 1 97.25 35 ALA B O 1
ATOM 958 N N . ALA B 1 36 ? 4.465 -10.195 -1.342 1 98.06 36 ALA B N 1
ATOM 959 C CA . ALA B 1 36 ? 3.711 -10.945 -2.342 1 98.06 36 ALA B CA 1
ATOM 960 C C . ALA B 1 36 ? 4.625 -11.883 -3.125 1 98.06 36 ALA B C 1
ATOM 962 O O . ALA B 1 36 ? 4.301 -13.055 -3.32 1 98.06 36 ALA B O 1
ATOM 963 N N . LEU B 1 37 ? 5.766 -11.344 -3.557 1 97.88 37 LEU B N 1
ATOM 964 C CA . LEU B 1 37 ? 6.699 -12.141 -4.348 1 97.88 37 LEU B CA 1
ATOM 965 C C . LEU B 1 37 ? 7.258 -13.297 -3.521 1 97.88 37 LEU B C 1
ATOM 967 O O . LEU B 1 37 ? 7.406 -14.414 -4.027 1 97.88 37 LEU B O 1
ATOM 971 N N . GLU B 1 38 ? 7.535 -13.055 -2.303 1 97.56 38 GLU B N 1
ATOM 972 C CA . GLU B 1 38 ? 8.031 -14.117 -1.43 1 97.56 38 GLU B CA 1
ATOM 973 C C . GLU B 1 38 ? 6.961 -15.172 -1.186 1 97.56 38 GLU B C 1
ATOM 975 O O . GLU B 1 38 ? 7.254 -16.375 -1.175 1 97.56 38 GLU B O 1
ATOM 980 N N . ALA B 1 39 ? 5.789 -14.727 -0.953 1 97.56 39 ALA B N 1
ATOM 981 C CA . ALA B 1 39 ? 4.68 -15.664 -0.757 1 97.56 39 ALA B CA 1
ATOM 982 C C . ALA B 1 39 ? 4.469 -16.531 -1.993 1 97.56 39 ALA B C 1
ATOM 984 O O . ALA B 1 39 ? 4.305 -17.75 -1.882 1 97.56 39 ALA B O 1
ATOM 985 N N . LEU B 1 40 ? 4.488 -15.922 -3.174 1 98.12 40 LEU B N 1
ATOM 986 C CA . LEU B 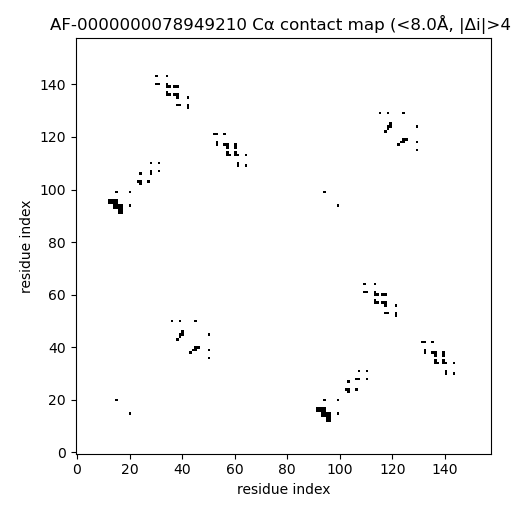1 40 ? 4.297 -16.656 -4.422 1 98.12 40 LEU B CA 1
ATOM 987 C C . LEU B 1 40 ? 5.418 -17.672 -4.637 1 98.12 40 LEU B C 1
ATOM 989 O O . LEU B 1 40 ? 5.172 -18.781 -5.109 1 98.12 40 LEU B O 1
ATOM 993 N N . HIS B 1 41 ? 6.57 -17.219 -4.266 1 97.94 41 HIS B N 1
ATOM 994 C CA . HIS B 1 41 ? 7.703 -18.141 -4.398 1 97.94 41 HIS B CA 1
ATOM 995 C C . HIS B 1 41 ? 7.578 -19.312 -3.434 1 97.94 41 HIS B C 1
ATOM 997 O O . HIS B 1 41 ? 7.629 -20.469 -3.852 1 97.94 41 HIS B O 1
ATOM 1003 N N . SER B 1 42 ? 7.379 -19.078 -2.174 1 96.06 42 SER B N 1
ATOM 1004 C CA . SER B 1 42 ? 7.402 -20.109 -1.137 1 96.06 42 SER B CA 1
ATOM 1005 C C . SER B 1 42 ? 6.191 -21.031 -1.247 1 96.06 42 SER B C 1
ATOM 1007 O O . SER B 1 42 ? 6.309 -22.234 -1.057 1 96.06 42 SER B O 1
ATOM 1009 N N . GLU B 1 43 ? 5.047 -20.484 -1.634 1 96.88 43 GLU B N 1
ATOM 1010 C CA . GLU B 1 43 ? 3.812 -21.266 -1.598 1 96.88 43 GLU B CA 1
ATOM 1011 C C . GLU B 1 43 ? 3.537 -21.922 -2.945 1 96.88 43 GLU B C 1
ATOM 1013 O O . GLU B 1 43 ? 2.926 -23 -3.004 1 96.88 43 GLU B O 1
ATOM 1018 N N . PHE B 1 44 ? 3.92 -21.344 -4.023 1 97.44 44 PHE B N 1
ATOM 1019 C CA . PHE B 1 44 ? 3.475 -21.828 -5.328 1 97.44 44 PHE B CA 1
ATOM 1020 C C . PHE B 1 44 ? 4.664 -22.094 -6.242 1 97.44 44 PHE B C 1
ATOM 1022 O O . PHE B 1 44 ? 4.488 -22.5 -7.395 1 97.44 44 PHE B O 1
ATOM 1029 N N . GLY B 1 45 ? 5.836 -21.688 -5.82 1 97.06 45 GLY B N 1
ATOM 1030 C CA . GLY B 1 45 ? 7.031 -22.016 -6.59 1 97.06 45 GLY B CA 1
ATOM 1031 C C . GLY B 1 45 ? 7.266 -21.047 -7.742 1 97.06 45 GLY B C 1
ATOM 1032 O O . GLY B 1 45 ? 7.832 -21.438 -8.766 1 97.06 45 GLY B O 1
ATOM 1033 N N . PHE B 1 46 ? 6.777 -19.875 -7.598 1 97.25 46 PHE B N 1
ATOM 1034 C CA . PHE B 1 46 ? 7.004 -18.891 -8.656 1 97.25 46 PHE B CA 1
ATOM 1035 C C . PHE B 1 46 ? 8.484 -18.547 -8.758 1 97.25 46 PHE B C 1
ATOM 1037 O O . PHE B 1 46 ? 9.07 -18 -7.828 1 97.25 46 PHE B O 1
ATOM 1044 N N . GLY B 1 47 ? 9.055 -18.812 -9.844 1 96.81 47 GLY B N 1
ATOM 1045 C CA . GLY B 1 47 ? 10.406 -18.375 -10.141 1 96.81 47 GLY B CA 1
ATOM 1046 C C . GLY B 1 47 ? 10.469 -16.953 -10.68 1 96.81 47 GLY B C 1
ATOM 1047 O O . GLY B 1 47 ? 9.453 -16.25 -10.703 1 96.81 47 GLY B O 1
ATOM 1048 N N . LYS B 1 48 ? 11.539 -16.531 -11.117 1 96.56 48 LYS B N 1
ATOM 1049 C CA . LYS B 1 48 ? 11.789 -15.141 -11.523 1 96.56 48 LYS B CA 1
ATOM 1050 C C . LYS B 1 48 ? 10.914 -14.75 -12.711 1 96.56 48 LYS B C 1
ATOM 1052 O O . LYS B 1 48 ? 10.391 -13.633 -12.758 1 96.56 48 LYS B O 1
ATOM 1057 N N . LYS B 1 49 ? 10.75 -15.672 -13.633 1 97.31 49 LYS B N 1
ATOM 1058 C CA . LYS B 1 49 ? 9.969 -15.359 -14.828 1 97.31 49 LYS B CA 1
ATOM 1059 C C . LYS B 1 49 ? 8.492 -15.18 -14.492 1 97.31 49 LYS B C 1
ATOM 1061 O O . LYS B 1 49 ? 7.855 -14.234 -14.961 1 97.31 49 LYS B O 1
ATOM 1066 N N . ARG B 1 50 ? 7.996 -16.141 -13.734 1 97.19 50 ARG B N 1
ATOM 1067 C CA . ARG B 1 50 ? 6.59 -16.047 -13.344 1 97.19 50 ARG B CA 1
ATOM 1068 C C . ARG B 1 50 ? 6.352 -14.852 -12.43 1 97.19 50 ARG B C 1
ATOM 1070 O O . ARG B 1 50 ? 5.297 -14.219 -12.492 1 97.19 50 ARG B O 1
ATOM 1077 N N . GLN B 1 51 ? 7.34 -14.469 -11.633 1 97.81 51 GLN B N 1
ATOM 1078 C CA . GLN B 1 51 ? 7.242 -13.297 -10.773 1 97.81 51 GLN B CA 1
ATOM 1079 C C . GLN B 1 51 ? 7.195 -12.008 -11.594 1 97.81 51 GLN B C 1
ATOM 1081 O O . GLN B 1 51 ? 6.43 -11.094 -11.281 1 97.81 51 GLN B O 1
ATOM 1086 N N . ALA B 1 52 ? 7.965 -11.992 -12.594 1 97.31 52 ALA B N 1
ATOM 1087 C CA . ALA B 1 52 ? 7.973 -10.82 -13.461 1 97.31 52 ALA B CA 1
ATOM 1088 C C . ALA B 1 52 ? 6.625 -10.648 -14.156 1 97.31 52 ALA B C 1
ATOM 1090 O O . ALA B 1 52 ? 6.133 -9.523 -14.297 1 97.31 52 ALA B O 1
ATOM 1091 N N . ARG B 1 53 ? 6.094 -11.758 -14.602 1 97.56 53 ARG B N 1
ATOM 1092 C CA . ARG B 1 53 ? 4.777 -11.703 -15.234 1 97.56 53 ARG B CA 1
ATOM 1093 C C . ARG B 1 53 ? 3.717 -11.219 -14.25 1 97.56 53 ARG B C 1
ATOM 1095 O O . ARG B 1 53 ? 2.84 -10.438 -14.609 1 97.56 53 ARG B O 1
ATOM 1102 N N . PHE B 1 54 ? 3.795 -11.742 -13.031 1 98.31 54 PHE B N 1
ATOM 1103 C CA . PHE B 1 54 ? 2.871 -11.297 -11.992 1 98.31 54 PHE B CA 1
ATOM 1104 C C . PHE B 1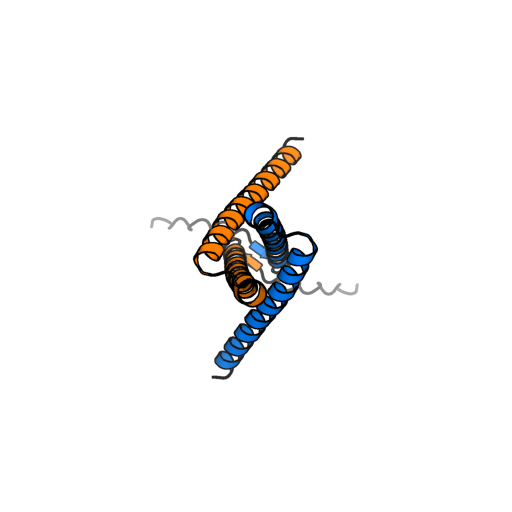 54 ? 3.002 -9.797 -11.75 1 98.31 54 PHE B C 1
ATOM 1106 O O . PHE B 1 54 ? 1.999 -9.086 -11.719 1 98.31 54 PHE B O 1
ATOM 1113 N N . MET B 1 55 ? 4.23 -9.375 -11.586 1 97.94 55 MET B N 1
ATOM 1114 C CA . MET B 1 55 ? 4.457 -7.965 -11.289 1 97.94 55 MET B CA 1
ATOM 1115 C C . MET B 1 55 ? 3.916 -7.082 -12.406 1 97.94 55 MET B C 1
ATOM 1117 O O . MET B 1 55 ? 3.328 -6.031 -12.141 1 97.94 55 MET B O 1
ATOM 1121 N N . LYS B 1 56 ? 4.102 -7.43 -13.625 1 97.75 56 LYS B N 1
ATOM 1122 C CA . LYS B 1 56 ? 3.584 -6.668 -14.758 1 97.75 56 LYS B CA 1
ATOM 1123 C C . LYS B 1 56 ? 2.061 -6.602 -14.727 1 97.75 56 LYS B C 1
ATOM 1125 O O . LYS B 1 56 ? 1.477 -5.527 -14.883 1 97.75 56 LYS B O 1
ATOM 1130 N N . ALA B 1 57 ? 1.459 -7.723 -14.555 1 97.62 57 ALA B N 1
ATOM 1131 C CA . ALA B 1 57 ? 0.001 -7.781 -14.492 1 97.62 57 ALA B CA 1
ATOM 1132 C C . ALA B 1 57 ? -0.527 -6.992 -13.297 1 97.62 57 ALA B C 1
ATOM 1134 O O . ALA B 1 57 ? -1.548 -6.305 -13.398 1 97.62 57 ALA B O 1
ATOM 1135 N N . PHE B 1 58 ? 0.146 -7.137 -12.188 1 97.62 58 PHE B N 1
ATOM 1136 C CA . PHE B 1 58 ? -0.225 -6.434 -10.969 1 97.62 58 PHE B CA 1
ATOM 1137 C C . PHE B 1 58 ? -0.208 -4.922 -11.188 1 97.62 58 PHE B C 1
ATOM 1139 O O . PHE B 1 58 ? -1.178 -4.234 -10.867 1 97.62 58 PHE B O 1
ATOM 1146 N N . LYS B 1 59 ? 0.834 -4.457 -11.758 1 95.81 59 LYS B N 1
ATOM 1147 C CA . LYS B 1 59 ? 0.957 -3.023 -11.992 1 95.81 59 LYS B CA 1
ATOM 1148 C C . LYS B 1 59 ? -0.106 -2.533 -12.977 1 95.81 59 LYS B C 1
ATOM 1150 O O . LYS B 1 59 ? -0.652 -1.441 -12.812 1 95.81 59 LYS B O 1
ATOM 1155 N N . GLN B 1 60 ? -0.374 -3.266 -13.93 1 96.25 60 GLN B N 1
ATOM 1156 C CA . GLN B 1 60 ? -1.432 -2.928 -14.875 1 96.25 60 GLN B CA 1
ATOM 1157 C C . GLN B 1 60 ? -2.789 -2.855 -14.18 1 96.25 60 GLN B C 1
ATOM 1159 O O . GLN B 1 60 ? -3.568 -1.934 -14.422 1 96.25 60 GLN B O 1
ATOM 1164 N N . LYS B 1 61 ? -3.035 -3.771 -13.32 1 95.44 61 LYS B N 1
ATOM 1165 C CA . LYS B 1 61 ? -4.309 -3.795 -12.609 1 95.44 61 LYS B CA 1
ATOM 1166 C C . LYS B 1 61 ? -4.422 -2.613 -11.648 1 95.44 61 LYS B C 1
ATOM 1168 O O . LYS B 1 61 ? -5.5 -2.039 -11.484 1 95.44 61 LYS B O 1
ATOM 1173 N N . VAL B 1 62 ? -3.348 -2.363 -10.977 1 93.94 62 VAL B N 1
ATOM 1174 C CA . VAL B 1 62 ? -3.336 -1.21 -10.078 1 93.94 62 VAL B CA 1
ATOM 1175 C C . VAL B 1 62 ? -3.711 0.051 -10.852 1 93.94 62 VAL B C 1
ATOM 1177 O O . VAL B 1 62 ? -4.543 0.84 -10.406 1 93.94 62 VAL B O 1
ATOM 1180 N N . TYR B 1 63 ? -3.115 0.193 -11.953 1 93.31 63 TYR B N 1
ATOM 1181 C CA . TYR B 1 63 ? -3.393 1.348 -12.805 1 93.31 63 TYR B CA 1
ATOM 1182 C C . TYR B 1 63 ? -4.867 1.401 -13.188 1 93.31 63 TYR B C 1
ATOM 1184 O O . TYR B 1 63 ? -5.5 2.455 -13.094 1 93.31 63 TYR B O 1
ATOM 1192 N N . GLU B 1 64 ? -5.355 0.348 -13.602 1 93.38 64 GLU B N 1
ATOM 1193 C CA . GLU B 1 64 ? -6.754 0.264 -14 1 93.38 64 GLU B CA 1
ATOM 1194 C C . GLU B 1 64 ? -7.684 0.645 -12.852 1 93.38 64 GLU B C 1
ATOM 1196 O O . GLU B 1 64 ? -8.656 1.376 -13.047 1 93.38 64 GLU B O 1
ATOM 1201 N N . ILE B 1 65 ? -7.383 0.151 -11.734 1 91.25 65 ILE B N 1
ATOM 1202 C CA . ILE B 1 65 ? -8.219 0.418 -10.57 1 91.25 65 ILE B CA 1
ATOM 1203 C C . ILE B 1 65 ? -8.172 1.905 -10.227 1 91.25 65 ILE B C 1
ATOM 1205 O O . ILE B 1 65 ? -9.203 2.521 -9.945 1 91.25 65 ILE B O 1
ATOM 1209 N N . ILE B 1 66 ? -7.02 2.48 -10.281 1 88.31 66 ILE B N 1
ATOM 1210 C CA . ILE B 1 66 ? -6.84 3.889 -9.945 1 88.31 66 ILE B CA 1
ATOM 1211 C C . ILE B 1 66 ? -7.582 4.762 -10.953 1 88.31 66 ILE B C 1
ATOM 1213 O O . ILE B 1 66 ? -8.273 5.711 -10.57 1 88.31 66 ILE B O 1
ATOM 1217 N N . VAL B 1 67 ? -7.465 4.449 -12.164 1 90.94 67 VAL B N 1
ATOM 1218 C CA . VAL B 1 67 ? -8.125 5.207 -13.227 1 90.94 67 VAL B CA 1
ATOM 1219 C C . VAL B 1 67 ? -9.641 5.117 -13.062 1 90.94 67 VAL B C 1
ATOM 1221 O O . VAL B 1 67 ? -10.344 6.117 -13.203 1 90.94 67 VAL B O 1
ATOM 1224 N N . GLU B 1 68 ? -10.062 3.969 -12.75 1 91.44 68 GLU B N 1
ATOM 1225 C CA . GLU B 1 68 ? -11.5 3.77 -12.57 1 91.44 68 GLU B CA 1
ATOM 1226 C C . GLU B 1 68 ? -12.023 4.57 -11.383 1 91.44 68 GLU B C 1
ATOM 1228 O O . GLU B 1 68 ? -13.109 5.145 -11.445 1 91.44 68 GLU B O 1
ATOM 1233 N N . GLU B 1 69 ? -11.297 4.609 -10.359 1 83.94 69 GLU B N 1
ATOM 1234 C CA . GLU B 1 69 ? -11.703 5.379 -9.188 1 83.94 69 GLU B CA 1
ATOM 1235 C C . GLU B 1 69 ? -11.75 6.871 -9.492 1 83.94 69 GLU B C 1
ATOM 1237 O O . GLU B 1 69 ? -12.648 7.574 -9.031 1 83.94 69 GLU B O 1
ATOM 1242 N N . GLU B 1 70 ? -10.828 7.359 -10.219 1 84.06 70 GLU B N 1
ATOM 1243 C CA . GLU B 1 70 ? -10.797 8.766 -10.594 1 84.06 70 GLU B CA 1
ATOM 1244 C C . GLU B 1 70 ? -11.977 9.125 -11.5 1 84.06 70 GLU B C 1
ATOM 1246 O O . GLU B 1 70 ? -12.578 10.195 -11.352 1 84.06 70 GLU B O 1
ATOM 1251 N N . LYS B 1 71 ? -12.234 8.289 -12.352 1 88.31 71 LYS B N 1
ATOM 1252 C CA . LYS B 1 71 ? -13.398 8.5 -13.211 1 88.31 71 LYS B CA 1
ATOM 1253 C C . LYS B 1 71 ? -14.68 8.594 -12.391 1 88.31 71 LYS B C 1
ATOM 1255 O O . LYS B 1 71 ? -15.523 9.461 -12.641 1 88.31 71 LYS B O 1
ATOM 1260 N N . ARG B 1 72 ? -14.789 7.816 -11.422 1 86.19 72 ARG B N 1
ATOM 1261 C CA . ARG B 1 72 ? -15.961 7.812 -10.555 1 86.19 72 ARG B CA 1
ATOM 1262 C C . ARG B 1 72 ? -16.047 9.102 -9.75 1 86.19 72 ARG B C 1
ATOM 1264 O O . ARG B 1 72 ? -17.125 9.672 -9.578 1 86.19 72 ARG B O 1
ATOM 1271 N N . ARG B 1 73 ? -14.961 9.5 -9.312 1 82.25 73 ARG B N 1
ATOM 1272 C CA . ARG B 1 73 ? -14.906 10.734 -8.547 1 82.25 73 ARG B CA 1
ATOM 1273 C C . ARG B 1 73 ? -15.336 11.93 -9.398 1 82.25 73 ARG B C 1
ATOM 1275 O O . ARG B 1 73 ? -16.125 12.766 -8.953 1 82.25 73 ARG B O 1
ATOM 1282 N N . LEU B 1 74 ? -14.758 11.922 -10.617 1 89.25 74 LEU B N 1
ATOM 1283 C CA . LEU B 1 74 ? -15.07 13.008 -11.539 1 89.25 74 LEU B CA 1
ATOM 1284 C C . LEU B 1 74 ? -16.562 13.023 -11.875 1 89.25 74 LEU B C 1
ATOM 1286 O O . LEU B 1 74 ? -17.172 14.086 -11.953 1 89.25 74 LEU B O 1
ATOM 1290 N N . GLN B 1 75 ? -17.047 11.875 -12.047 1 89.56 75 GLN B N 1
ATOM 1291 C CA . GLN B 1 75 ? -18.484 11.773 -12.336 1 89.56 75 GLN B CA 1
ATOM 1292 C C . GLN B 1 75 ? -19.312 12.305 -11.172 1 89.56 75 GLN B C 1
ATOM 1294 O O . GLN B 1 75 ? -20.344 12.953 -11.383 1 89.56 75 GLN B O 1
ATOM 1299 N N . ARG B 1 76 ? -18.938 12.18 -9.969 1 85.5 76 ARG B N 1
ATOM 1300 C CA . ARG B 1 76 ? -19.656 12.617 -8.781 1 85.5 76 ARG B CA 1
ATOM 1301 C C . ARG B 1 76 ? -19.609 14.133 -8.625 1 85.5 76 ARG B C 1
ATOM 1303 O O . ARG B 1 76 ? -20.578 14.75 -8.211 1 85.5 76 ARG B O 1
ATOM 1310 N N . VAL B 1 77 ? -18.484 14.594 -9.094 1 82.75 77 VAL B N 1
ATOM 1311 C CA . VAL B 1 77 ? -18.312 16.047 -8.977 1 82.75 77 VAL B CA 1
ATOM 1312 C C . VAL B 1 77 ? -19.109 16.75 -10.062 1 82.75 77 VAL B C 1
ATOM 1314 O O . VAL B 1 77 ? -19.625 17.844 -9.844 1 82.75 77 VAL B O 1
ATOM 1317 N N . LEU B 1 78 ? -19.219 16.125 -11.055 1 86.19 78 LEU B N 1
ATOM 1318 C CA . LEU B 1 78 ? -19.891 16.734 -12.203 1 86.19 78 LEU B CA 1
ATOM 1319 C C . LEU B 1 78 ? -21.406 16.531 -12.102 1 86.19 78 LEU B C 1
ATOM 1321 O O . LEU B 1 78 ? -22.172 17.188 -12.82 1 86.19 78 LEU B O 1
ATOM 1325 N N . SER B 1 79 ? -21.844 15.648 -11.188 1 70.62 79 SER B N 1
ATOM 1326 C CA . SER B 1 79 ? -23.297 15.516 -11.023 1 70.62 79 SER B CA 1
ATOM 1327 C C . SER B 1 79 ? -23.828 16.5 -9.992 1 70.62 79 SER B C 1
ATOM 1329 O O . SER B 1 79 ? -23.172 16.766 -8.977 1 70.62 79 SER B O 1
#

Sequence (158 aa):
MSKKKKRRKKRPDKRLTMAQCEKEINDALDTFEKAALEALHSEFGFGKKRQARFMKAFKQKVYEIIVEEEKRRLQRVLSMSKKKKRRKKRPDKRLTMAQCEKEINDALDTFEKAALEALHSEFGFGKKRQARFMKAFKQKVYEIIVEEEKRRLQRVLS

Solvent-accessible surface area (backbone atoms only — not comparable to full-atom values): 8940 Å² total; per-residue (Å²): 132,84,78,77,76,76,78,77,79,75,77,75,73,68,62,35,43,58,68,52,40,49,49,53,39,50,53,49,50,52,49,49,51,52,18,43,54,49,28,41,28,74,75,71,62,44,47,71,68,56,44,50,51,47,52,52,42,23,52,52,36,42,48,52,52,53,52,51,51,51,51,51,51,51,53,59,72,72,103,131,85,79,78,76,77,77,78,78,74,76,74,71,67,63,36,42,57,67,55,40,49,50,54,40,51,51,50,48,52,51,47,52,53,20,45,52,50,26,39,27,76,74,70,61,46,49,72,68,56,45,49,53,48,51,52,42,24,52,52,36,42,50,52,52,52,53,51,51,49,51,53,52,51,52,56,68,73,97

Secondary structure (DSSP, 8-state):
--------------EEEHHHHHHHHHHHHHHHHHHHHHHHHHHH---HHHHHHHHHHHHHHHHHHHHHHHHHHHHHHH-/--------------EEEHHHHHHHHHHHHHHHHHHHHHHHHHHH---HHHHHHHHHHHHHHHHHHHHHHHHHHHHHHH-

Foldseek 3Di:
DPPPPDPPDPDPDDDDDPVRVVVVVVVVVVVVLVVVLVCCCVPPNDDPVNSVVVVVVVVVVVVVVVVVVVVVVVVVVVD/DPPPDDPDDPDPDDDDDPVRVVVVVVVVVVVVLVVVLVCCCVPPNDDPVNSVVVVVVVVVVVVVVVVVVVVVVVVVVVD

pLDDT: mean 87.62, std 12.28, range [51.0, 98.31]